Protein AF-A0A7W1UZK0-F1 (afdb_monomer)

Sequence (58 aa):
MNATISYFEIYDSKGSVVLKNKNLNSNSIEVTNLTPGVYFLKVIDDKNQIKNVRFVKK

Mean predicted aligned error: 3.68 Å

Solvent-accessible surface area (backbone atoms only — not comparable to full-atom values): 3660 Å² total; per-residue (Å²): 136,89,81,51,72,42,34,38,39,30,23,42,83,87,68,48,79,77,45,73,48,69,81,70,89,61,101,70,80,91,62,82,90,56,72,67,42,54,35,37,39,39,38,28,32,76,82,72,49,77,48,79,46,79,50,72,45,119

Radius of gyration: 11.71 Å; Cα contacts (8 Å, |Δi|>4): 101; chains: 1; bounding box: 32×21×26 Å

Nearest PDB structures (foldseek):
  7jrm-assembly1_A  TM=6.563E-01  e=4.121E-02  Clostridium perfringens ATCC 13124
  7jrl-assembly1_A  TM=6.600E-01  e=5.453E-02  Clostridium perfringens ATCC 13124
  3fcg-assembly1_A  TM=6.387E-01  e=4.329E-01  Yersinia pestis
  3nje-assembly1_A  TM=3.603E-01  e=7.962E+00  Pseudomonas aeruginosa
  6utu-assembly1_H  TM=3.770E-01  e=9.418E+00  Pseudomonas aeruginosa PAO1

pLDDT: mean 91.62, std 8.0, range [48.28, 98.12]

Structure (mmCIF, N/CA/C/O backbone):
data_AF-A0A7W1UZK0-F1
#
_entry.id   AF-A0A7W1UZK0-F1
#
loop_
_atom_site.group_PDB
_atom_site.id
_atom_site.type_symbol
_atom_site.label_atom_id
_atom_site.label_alt_id
_atom_site.label_comp_id
_atom_site.label_asym_id
_atom_site.label_entity_id
_atom_site.label_seq_id
_atom_site.pdbx_PDB_ins_code
_atom_site.Cartn_x
_atom_site.Cartn_y
_atom_site.Cartn_z
_atom_site.occupancy
_atom_site.B_iso_or_equiv
_atom_site.auth_seq_id
_atom_site.auth_comp_id
_atom_site.auth_asym_id
_atom_site.auth_atom_id
_atom_site.pdbx_PDB_model_num
ATOM 1 N N . MET A 1 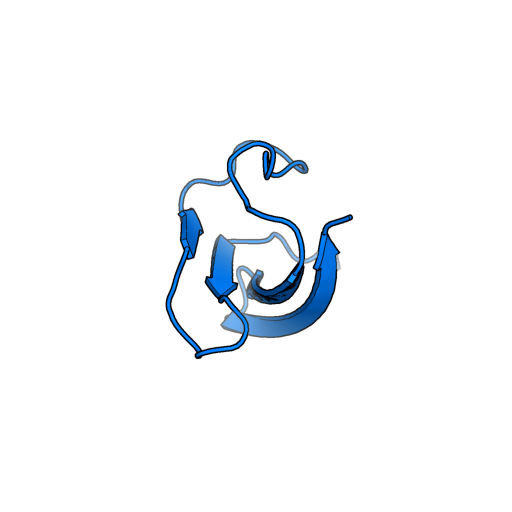1 ? 21.359 8.158 -9.282 1.00 48.28 1 MET A N 1
ATOM 2 C CA . MET A 1 1 ? 20.350 7.708 -10.269 1.00 48.28 1 MET A CA 1
ATOM 3 C C . MET A 1 1 ? 18.994 7.713 -9.585 1.00 48.28 1 MET A C 1
ATOM 5 O O . MET A 1 1 ? 18.874 7.057 -8.559 1.00 48.28 1 MET A O 1
ATOM 9 N N . ASN A 1 2 ? 18.020 8.455 -10.114 1.00 70.94 2 ASN A N 1
ATOM 10 C CA . ASN A 1 2 ? 16.657 8.502 -9.573 1.00 70.94 2 ASN A CA 1
ATOM 11 C C . ASN A 1 2 ? 15.855 7.322 -10.143 1.00 70.94 2 ASN A C 1
ATOM 13 O O . ASN A 1 2 ? 15.928 7.081 -11.345 1.00 70.94 2 ASN A O 1
ATOM 17 N N . ALA A 1 3 ? 15.164 6.567 -9.289 1.00 78.56 3 ALA A N 1
ATOM 18 C CA . ALA A 1 3 ? 14.259 5.493 -9.702 1.00 78.56 3 ALA A CA 1
ATOM 19 C C . ALA A 1 3 ? 12.841 6.054 -9.852 1.00 78.56 3 ALA A C 1
ATOM 21 O O . ALA A 1 3 ? 12.406 6.842 -9.006 1.00 78.56 3 ALA A O 1
ATOM 22 N N . THR A 1 4 ? 12.137 5.655 -10.911 1.00 88.31 4 THR A N 1
ATOM 23 C CA . THR A 1 4 ? 10.757 6.092 -11.164 1.00 88.31 4 THR A CA 1
ATOM 24 C C . THR A 1 4 ? 9.805 5.001 -10.707 1.00 88.31 4 THR A C 1
ATOM 26 O O . THR A 1 4 ? 10.004 3.828 -11.014 1.00 88.31 4 THR A O 1
ATOM 29 N N . ILE A 1 5 ? 8.762 5.366 -9.964 1.00 90.12 5 ILE A N 1
ATOM 30 C CA . ILE A 1 5 ? 7.754 4.390 -9.555 1.00 90.12 5 ILE A CA 1
ATOM 31 C C . ILE A 1 5 ? 6.935 3.984 -10.785 1.00 90.12 5 ILE A C 1
ATOM 33 O O . ILE A 1 5 ? 6.364 4.843 -11.450 1.00 90.12 5 ILE A O 1
ATOM 37 N N . SER A 1 6 ? 6.846 2.680 -11.052 1.00 91.75 6 SER A N 1
ATOM 38 C CA . SER A 1 6 ? 6.046 2.115 -12.148 1.00 91.75 6 SER A CA 1
ATOM 39 C C . SER A 1 6 ? 4.652 1.680 -11.698 1.00 91.75 6 SER A C 1
ATOM 41 O O . SER A 1 6 ? 3.680 1.810 -12.436 1.00 91.75 6 SER A O 1
ATOM 43 N N . TYR A 1 7 ? 4.532 1.132 -10.488 1.00 92.88 7 TYR A N 1
ATOM 44 C CA . TYR A 1 7 ? 3.277 0.574 -9.986 1.00 92.88 7 TYR A CA 1
ATOM 45 C C . TYR A 1 7 ? 3.218 0.611 -8.463 1.00 92.88 7 TYR A C 1
ATOM 47 O O . TYR A 1 7 ? 4.244 0.451 -7.800 1.00 92.88 7 TYR A O 1
ATOM 55 N N . PHE A 1 8 ? 2.015 0.750 -7.900 1.00 94.81 8 PHE A N 1
ATOM 56 C CA . PHE A 1 8 ? 1.797 0.490 -6.479 1.00 94.81 8 PHE A CA 1
ATOM 57 C C . PHE A 1 8 ? 0.527 -0.314 -6.187 1.00 94.81 8 PHE A C 1
ATOM 59 O O . PHE A 1 8 ? 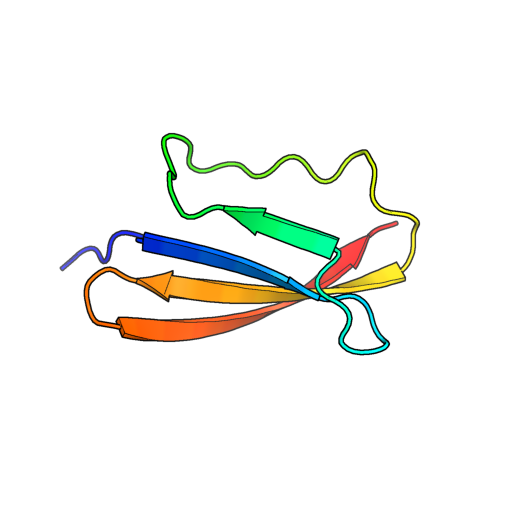-0.448 -0.278 -6.942 1.00 94.81 8 PHE A O 1
ATOM 66 N N . GLU A 1 9 ? 0.536 -0.978 -5.031 1.00 96.25 9 GLU A N 1
ATOM 67 C CA . GLU A 1 9 ? -0.592 -1.676 -4.405 1.00 96.25 9 GLU A CA 1
ATOM 68 C C . GLU A 1 9 ? -0.683 -1.264 -2.936 1.00 96.25 9 GLU A C 1
ATOM 70 O O . GLU A 1 9 ? 0.333 -1.202 -2.247 1.00 96.25 9 GLU A O 1
ATOM 75 N N . ILE A 1 10 ? -1.889 -1.003 -2.443 1.00 97.12 10 ILE A N 1
ATOM 76 C CA . ILE A 1 10 ? -2.179 -0.849 -1.019 1.00 97.12 10 ILE A CA 1
ATOM 77 C C . ILE A 1 10 ? -2.985 -2.058 -0.571 1.00 97.12 10 ILE A C 1
ATOM 79 O O . ILE A 1 10 ? -4.020 -2.373 -1.161 1.00 97.12 10 ILE A O 1
ATOM 83 N N . TYR A 1 11 ? -2.519 -2.690 0.497 1.00 97.88 11 TYR A N 1
ATOM 84 C CA . TYR A 1 11 ? -3.169 -3.814 1.149 1.00 97.88 11 TYR A CA 1
ATOM 85 C C . TYR A 1 11 ? -3.720 -3.395 2.509 1.00 97.88 11 TYR A C 1
ATOM 87 O O . TYR A 1 11 ? -3.066 -2.636 3.231 1.00 97.88 11 TYR A O 1
ATOM 95 N N . ASP A 1 12 ? -4.897 -3.904 2.866 1.00 97.44 12 ASP A N 1
ATOM 96 C CA . ASP A 1 12 ? -5.408 -3.838 4.235 1.00 97.44 12 ASP A CA 1
ATOM 97 C C . ASP A 1 12 ? -4.643 -4.796 5.173 1.00 97.44 12 ASP A C 1
ATOM 99 O O . ASP A 1 12 ? -3.768 -5.564 4.760 1.00 97.44 12 ASP A O 1
ATOM 103 N N . SER A 1 13 ? -4.980 -4.773 6.463 1.00 95.69 13 SER A N 1
ATOM 104 C CA . SER A 1 13 ? -4.373 -5.651 7.471 1.00 95.69 13 SER A CA 1
ATOM 105 C C . SER A 1 13 ? -4.663 -7.144 7.278 1.00 95.69 13 SER A C 1
ATOM 107 O O . SER A 1 13 ? -4.003 -7.969 7.907 1.00 95.69 13 SER A O 1
ATOM 109 N N . LYS A 1 14 ? -5.630 -7.497 6.425 1.00 96.56 14 LYS A N 1
ATOM 110 C CA . LYS A 1 14 ? -5.994 -8.876 6.074 1.00 96.56 14 LYS A CA 1
ATOM 111 C C . LYS A 1 14 ? -5.280 -9.353 4.803 1.00 96.56 14 LYS A C 1
ATOM 113 O O . LYS A 1 14 ? -5.416 -10.518 4.443 1.00 96.56 14 LYS A O 1
ATOM 118 N N . GLY A 1 15 ? -4.516 -8.481 4.141 1.00 94.88 15 GLY A N 1
ATOM 119 C CA . GLY A 1 15 ? -3.819 -8.773 2.888 1.00 94.88 15 GLY A CA 1
ATOM 120 C C . GLY A 1 15 ? -4.669 -8.559 1.631 1.00 94.88 15 GLY A C 1
ATOM 121 O O . GLY A 1 15 ? -4.237 -8.934 0.542 1.00 94.88 15 GLY A O 1
ATOM 122 N N . SER A 1 16 ? -5.851 -7.950 1.742 1.00 96.75 16 SER A N 1
ATOM 123 C CA . SER A 1 16 ? -6.703 -7.627 0.592 1.00 96.75 16 SER A CA 1
ATOM 124 C C . SER A 1 16 ? -6.196 -6.364 -0.101 1.00 96.75 16 SER A C 1
ATOM 126 O O . SER A 1 16 ? -5.920 -5.367 0.564 1.00 96.75 16 SER A O 1
ATOM 128 N N . VAL A 1 17 ? -6.116 -6.365 -1.435 1.00 96.62 17 VAL A N 1
ATOM 129 C CA . VAL A 1 17 ? -5.778 -5.153 -2.202 1.00 96.62 17 VAL A CA 1
ATOM 130 C C . VAL A 1 17 ? -6.961 -4.186 -2.169 1.00 96.62 17 VAL A C 1
ATOM 132 O O . VAL A 1 17 ? -8.014 -4.485 -2.726 1.00 96.62 17 VAL A O 1
ATOM 135 N N . VAL A 1 18 ? -6.768 -3.018 -1.559 1.00 96.31 18 VAL A N 1
ATOM 136 C CA . VAL A 1 18 ? -7.788 -1.958 -1.454 1.00 96.31 18 VAL A CA 1
ATOM 137 C C . VAL A 1 18 ? -7.584 -0.830 -2.465 1.00 96.31 18 VAL A C 1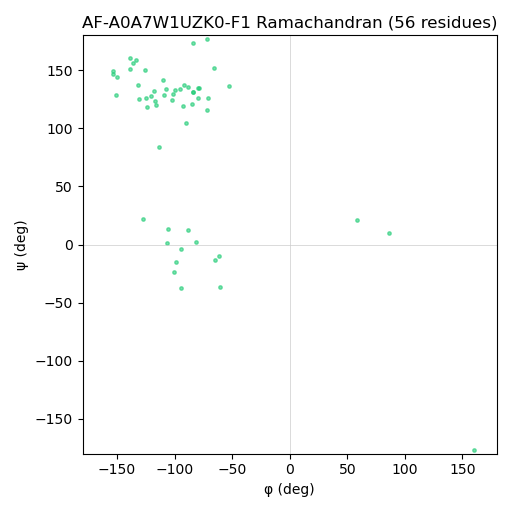
ATOM 139 O O . VAL A 1 18 ? -8.537 -0.148 -2.827 1.00 96.31 18 VAL A O 1
ATOM 142 N N . LEU A 1 19 ? -6.355 -0.637 -2.952 1.00 94.38 19 LEU A N 1
ATOM 143 C CA . LEU A 1 19 ? -6.031 0.348 -3.986 1.00 94.38 19 LEU A CA 1
ATOM 144 C C . LEU A 1 19 ? -4.845 -0.143 -4.816 1.00 94.38 19 LEU A C 1
ATOM 146 O O . LEU A 1 19 ? -3.923 -0.750 -4.278 1.00 94.38 19 LEU A O 1
ATOM 150 N N . LYS A 1 20 ? -4.837 0.131 -6.120 1.00 94.38 20 LYS A N 1
ATOM 151 C CA . LY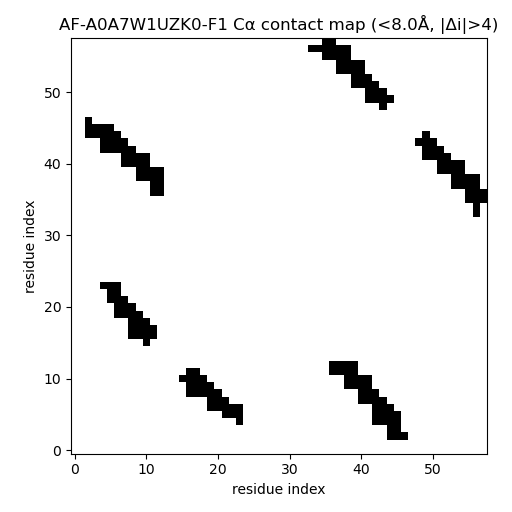S A 1 20 ? -3.688 -0.134 -6.995 1.00 94.38 20 LYS A CA 1
ATOM 152 C C . LYS A 1 20 ? -3.684 0.814 -8.185 1.00 94.38 20 LYS A C 1
ATOM 154 O O . LYS A 1 20 ? -4.754 1.154 -8.686 1.00 94.38 20 LYS A O 1
ATOM 159 N N . ASN A 1 21 ? -2.508 1.203 -8.670 1.00 91.00 21 ASN A N 1
ATOM 160 C CA . ASN A 1 21 ? -2.403 2.007 -9.888 1.00 91.00 21 ASN A CA 1
ATOM 161 C C . ASN A 1 21 ? -1.086 1.746 -10.635 1.00 91.00 21 ASN A C 1
ATOM 163 O O . ASN A 1 21 ? -0.015 1.805 -10.033 1.00 91.00 21 ASN A O 1
ATOM 167 N N . LYS A 1 22 ? -1.194 1.463 -11.943 1.00 84.44 22 LYS A N 1
ATOM 168 C CA . LYS A 1 22 ? -0.093 1.232 -12.907 1.00 84.44 22 LYS A CA 1
ATOM 169 C C . LYS A 1 22 ? 0.242 2.45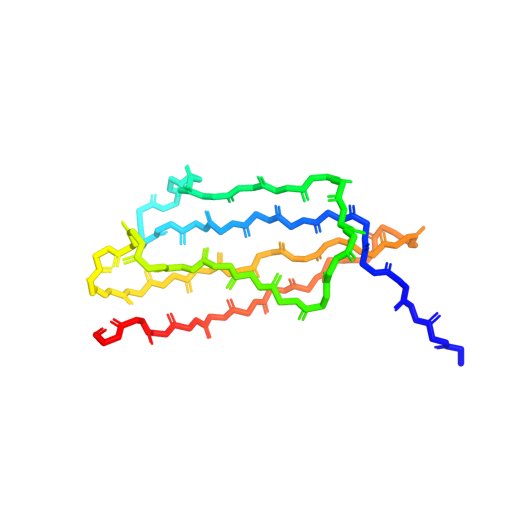1 -13.767 1.00 84.44 22 LYS A C 1
ATOM 171 O O . LYS A 1 22 ? 1.262 2.448 -14.439 1.00 84.44 22 LYS A O 1
ATOM 176 N N . ASN A 1 23 ? -0.631 3.452 -13.799 1.00 81.06 23 ASN A N 1
ATOM 177 C CA . ASN A 1 23 ? -0.450 4.665 -14.581 1.00 81.06 23 ASN A CA 1
ATOM 178 C C . ASN A 1 23 ? -0.283 5.842 -13.620 1.00 81.06 23 ASN A C 1
ATOM 180 O O . ASN A 1 23 ? -1.247 6.505 -13.230 1.00 81.06 23 ASN A O 1
ATOM 184 N N . LEU A 1 24 ? 0.954 6.019 -13.165 1.00 82.56 24 LEU A N 1
ATOM 185 C CA . LEU A 1 24 ? 1.318 7.033 -12.189 1.00 82.56 24 LEU A CA 1
ATOM 186 C C . LEU A 1 24 ? 1.701 8.314 -12.922 1.00 82.56 24 LEU A C 1
ATOM 188 O O . LEU A 1 24 ? 2.775 8.421 -13.502 1.00 82.56 24 LEU A O 1
ATOM 192 N N . ASN A 1 25 ? 0.798 9.288 -12.888 1.00 82.06 25 ASN A N 1
ATOM 193 C CA . ASN A 1 25 ? 1.005 10.638 -13.412 1.00 82.06 25 ASN A CA 1
ATOM 194 C C . ASN A 1 25 ? 1.187 11.684 -12.296 1.00 82.06 25 ASN A C 1
ATOM 196 O O . ASN A 1 25 ? 1.329 12.870 -12.581 1.00 82.06 25 ASN A O 1
ATOM 200 N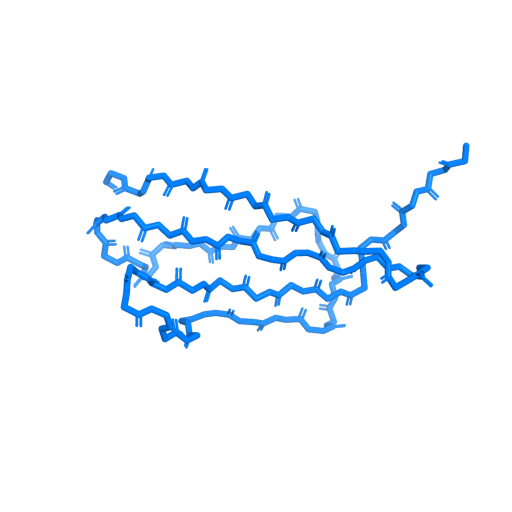 N . SER A 1 26 ? 1.167 11.252 -11.033 1.00 81.12 26 SER A N 1
ATOM 201 C CA . SER A 1 26 ? 1.288 12.097 -9.848 1.00 81.12 26 SER A CA 1
ATOM 202 C C . SER A 1 26 ? 2.186 11.441 -8.801 1.00 81.12 26 SER A C 1
ATOM 204 O O . SER A 1 26 ? 2.226 10.217 -8.676 1.00 81.12 26 SER A O 1
ATOM 206 N N . ASN A 1 27 ? 2.851 12.274 -7.997 1.00 84.56 27 ASN A N 1
ATOM 207 C CA . ASN A 1 27 ? 3.635 11.858 -6.829 1.00 84.56 27 ASN A CA 1
ATOM 208 C C . ASN A 1 27 ? 2.788 11.782 -5.543 1.00 84.56 27 ASN A C 1
ATOM 210 O O . ASN A 1 27 ? 3.331 11.703 -4.441 1.00 84.56 27 ASN A O 1
ATOM 214 N N . SER A 1 28 ? 1.461 11.832 -5.669 1.00 86.88 28 SER A N 1
ATOM 215 C CA . SER A 1 28 ? 0.504 11.710 -4.571 1.00 86.88 28 SER A CA 1
ATOM 216 C C . SER A 1 28 ? -0.511 10.600 -4.842 1.00 86.88 28 SER A C 1
ATOM 218 O O . SER A 1 28 ? -0.845 10.300 -5.987 1.00 86.88 28 SER A O 1
ATOM 220 N N . ILE A 1 29 ? -1.000 9.985 -3.764 1.00 87.69 29 ILE A N 1
ATOM 221 C CA . ILE A 1 29 ? -2.032 8.948 -3.798 1.00 87.69 29 ILE A CA 1
ATOM 222 C C . ILE A 1 29 ? -3.161 9.398 -2.877 1.00 87.69 29 ILE A C 1
ATOM 224 O O . ILE A 1 29 ? -2.929 9.693 -1.703 1.00 87.69 29 ILE A O 1
ATOM 228 N N . GLU A 1 30 ? -4.381 9.442 -3.402 1.00 90.00 30 GLU A N 1
ATOM 229 C CA . GLU A 1 30 ? -5.563 9.736 -2.603 1.00 90.00 30 GLU A CA 1
ATOM 230 C C . GLU A 1 30 ? -6.019 8.484 -1.840 1.00 90.00 30 GLU A C 1
ATOM 232 O O . GLU A 1 30 ? -6.233 7.420 -2.421 1.00 90.00 30 GLU A O 1
ATOM 237 N N . VAL A 1 31 ? -6.157 8.616 -0.519 1.00 91.31 31 VAL A N 1
ATOM 238 C CA . VAL A 1 31 ? -6.544 7.530 0.403 1.00 91.31 31 VAL A CA 1
ATOM 239 C C . VAL A 1 31 ? -7.739 7.913 1.285 1.00 91.31 31 VAL A C 1
ATOM 241 O O . VAL A 1 31 ? -7.933 7.362 2.367 1.00 91.31 31 VAL A O 1
ATOM 244 N N . THR A 1 32 ? -8.532 8.890 0.844 1.00 90.81 32 THR A N 1
ATOM 245 C CA . THR A 1 32 ? -9.694 9.445 1.566 1.00 90.81 32 THR A CA 1
ATOM 246 C C . THR A 1 32 ? -10.764 8.391 1.848 1.00 90.81 32 THR A C 1
ATOM 248 O O . THR A 1 32 ? -11.325 8.374 2.940 1.00 90.81 32 THR A O 1
ATOM 251 N N . ASN A 1 33 ? -10.971 7.460 0.915 1.00 90.81 33 ASN A N 1
ATOM 252 C CA . ASN A 1 33 ? -11.969 6.391 1.021 1.00 90.81 33 ASN A CA 1
ATOM 253 C C . ASN A 1 33 ? -11.517 5.185 1.868 1.00 90.81 33 ASN A C 1
ATOM 255 O O . ASN A 1 33 ? -12.256 4.208 1.981 1.00 90.81 33 ASN A O 1
ATOM 259 N N . LEU A 1 34 ? -10.312 5.217 2.452 1.00 94.06 34 LEU A N 1
ATOM 26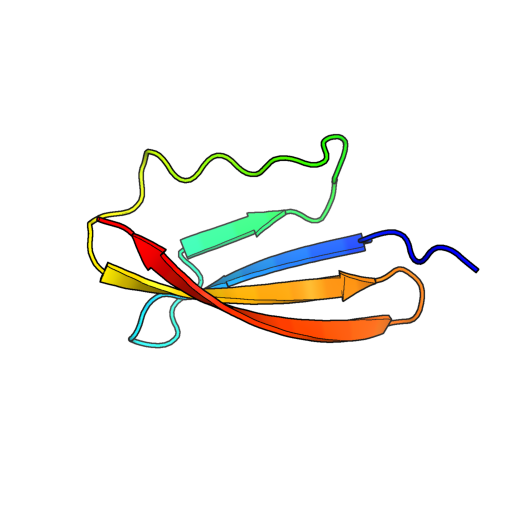0 C CA . LEU A 1 34 ? -9.840 4.157 3.343 1.00 94.06 34 LEU A CA 1
ATOM 261 C C . LEU A 1 34 ? -10.351 4.384 4.767 1.00 94.06 34 LEU A C 1
ATOM 263 O O . LEU A 1 34 ? -10.173 5.459 5.346 1.00 94.06 34 LEU A O 1
ATOM 267 N N . THR A 1 35 ? -10.920 3.340 5.367 1.00 95.50 35 THR A N 1
ATOM 268 C CA . THR A 1 35 ? -11.295 3.362 6.784 1.00 95.50 35 THR A CA 1
ATOM 269 C C . THR A 1 35 ? -10.046 3.451 7.668 1.00 95.50 35 THR A C 1
ATOM 271 O O . THR A 1 35 ? -8.989 2.945 7.269 1.00 95.50 35 THR A O 1
ATOM 274 N N . PRO A 1 36 ? -10.136 4.030 8.880 1.00 96.62 36 PRO A N 1
ATOM 275 C CA . PRO A 1 36 ? -9.033 4.018 9.836 1.00 96.62 36 PRO A CA 1
ATOM 276 C C . PRO A 1 36 ? -8.506 2.600 10.077 1.00 96.62 36 PRO A C 1
ATOM 278 O O . PRO A 1 36 ? -9.280 1.649 10.204 1.00 96.62 36 PRO A O 1
ATOM 281 N N . GLY A 1 37 ? -7.185 2.442 10.104 1.00 96.88 37 GLY A N 1
ATOM 282 C CA . GLY A 1 37 ? -6.564 1.122 10.179 1.00 96.88 37 GLY A CA 1
ATOM 283 C C . GLY A 1 37 ? -5.106 1.083 9.735 1.00 96.88 37 GLY A C 1
ATOM 284 O O . GLY A 1 37 ? -4.487 2.102 9.420 1.00 96.88 37 GLY A O 1
ATOM 285 N N . VAL A 1 38 ? -4.547 -0.127 9.734 1.00 97.88 38 VAL A N 1
ATOM 286 C CA . VAL A 1 38 ? -3.178 -0.410 9.287 1.00 97.88 38 VAL A CA 1
ATOM 287 C C . VAL A 1 38 ? -3.206 -0.865 7.836 1.00 97.88 38 VAL A C 1
ATOM 289 O O . VAL A 1 38 ? -3.981 -1.754 7.488 1.00 97.88 38 VAL A O 1
ATOM 292 N N . TYR A 1 39 ? -2.309 -0.302 7.032 1.00 98.12 39 TYR A N 1
ATOM 293 C CA . TYR 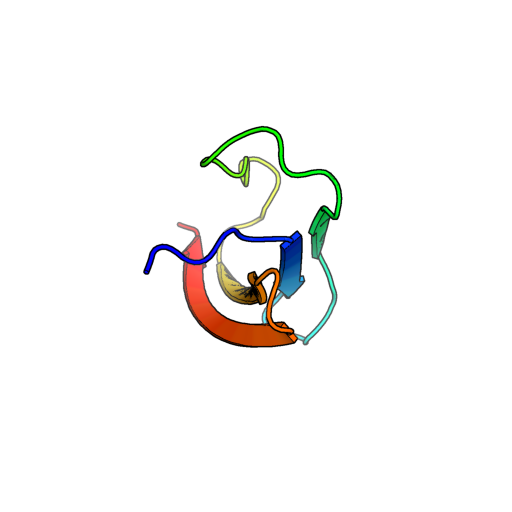A 1 39 ? -2.171 -0.619 5.617 1.00 98.12 39 TYR A CA 1
ATOM 294 C C . TYR A 1 39 ? -0.709 -0.833 5.231 1.00 98.12 39 TYR A C 1
ATOM 296 O O . TYR A 1 39 ? 0.219 -0.355 5.898 1.00 98.12 39 TYR A O 1
ATOM 304 N N . PHE A 1 40 ? -0.519 -1.532 4.117 1.00 97.94 40 PHE A N 1
ATOM 305 C CA . PHE A 1 40 ? 0.784 -1.809 3.528 1.00 97.94 40 PHE A CA 1
ATOM 306 C C . PHE A 1 40 ? 0.805 -1.307 2.090 1.00 97.94 40 PHE A C 1
ATOM 308 O O . PHE A 1 40 ? 0.037 -1.775 1.259 1.00 97.94 40 PHE A O 1
ATOM 315 N N . LEU A 1 41 ? 1.683 -0.355 1.797 1.00 96.50 41 LEU A N 1
ATOM 316 C CA . LEU A 1 41 ? 1.967 0.128 0.454 1.00 96.50 41 LEU A CA 1
ATOM 317 C C . LEU A 1 41 ? 3.139 -0.670 -0.120 1.00 96.50 41 LEU A C 1
ATOM 319 O O . LEU A 1 41 ? 4.247 -0.619 0.412 1.00 96.50 41 LEU A O 1
ATOM 323 N N . LYS A 1 42 ? 2.904 -1.361 -1.225 1.00 96.50 42 LYS A N 1
ATOM 324 C CA . LYS A 1 42 ? 3.920 -1.995 -2.058 1.00 96.50 42 LYS A CA 1
ATOM 325 C C . LYS A 1 42 ? 4.141 -1.128 -3.284 1.00 96.50 42 LYS A C 1
ATOM 327 O O . LYS A 1 42 ? 3.199 -0.834 -4.011 1.00 96.50 42 LYS A O 1
ATOM 332 N N . VAL A 1 43 ? 5.383 -0.737 -3.510 1.00 94.69 43 VAL A N 1
ATOM 333 C CA . VAL A 1 43 ? 5.818 0.106 -4.621 1.00 94.69 43 VAL A CA 1
ATOM 334 C C . VAL A 1 43 ? 6.790 -0.700 -5.468 1.00 94.69 43 VAL A C 1
ATOM 336 O O . VAL A 1 43 ? 7.699 -1.318 -4.916 1.00 94.69 43 VAL A O 1
ATOM 339 N N . ILE A 1 44 ? 6.598 -0.698 -6.782 1.00 94.38 44 ILE A N 1
ATOM 340 C CA . ILE A 1 44 ? 7.501 -1.314 -7.755 1.00 94.38 44 ILE A CA 1
ATOM 341 C C . ILE A 1 44 ? 8.052 -0.205 -8.646 1.00 94.38 44 ILE A C 1
ATOM 343 O O . ILE A 1 44 ? 7.276 0.555 -9.235 1.00 94.38 44 ILE A O 1
ATOM 347 N N . ASP A 1 45 ? 9.375 -0.084 -8.714 1.00 92.94 45 ASP A N 1
ATOM 348 C CA . ASP A 1 45 ? 10.042 0.867 -9.605 1.00 92.94 45 ASP A CA 1
ATOM 349 C C . ASP A 1 45 ? 10.216 0.315 -11.033 1.00 92.94 45 ASP A C 1
ATOM 351 O O . ASP A 1 45 ? 9.901 -0.838 -11.331 1.00 92.94 45 ASP A O 1
ATOM 355 N N . ASP A 1 46 ? 10.695 1.163 -11.937 1.00 92.00 46 ASP A N 1
ATOM 356 C CA . ASP A 1 46 ? 11.051 0.839 -13.328 1.00 92.00 46 ASP A CA 1
ATOM 357 C C . ASP A 1 46 ? 12.175 -0.200 -13.480 1.00 92.00 46 ASP A C 1
ATOM 359 O O . ASP A 1 46 ? 12.403 -0.718 -14.574 1.00 92.00 46 ASP A O 1
ATOM 363 N N . LYS A 1 47 ? 12.846 -0.555 -12.384 1.00 93.25 47 LYS A N 1
ATOM 364 C CA . LYS A 1 47 ? 13.881 -1.592 -12.310 1.00 93.25 47 LYS A CA 1
ATOM 365 C C . LYS A 1 47 ? 13.375 -2.865 -11.628 1.00 93.25 47 LYS A C 1
ATOM 367 O O . LYS A 1 47 ? 14.183 -3.723 -11.276 1.00 93.25 47 LYS A O 1
ATOM 372 N N . ASN A 1 48 ? 12.059 -3.003 -11.450 1.00 91.44 48 ASN A N 1
ATOM 373 C CA . ASN A 1 48 ? 11.403 -4.108 -10.745 1.00 91.44 48 ASN A CA 1
ATOM 374 C C . ASN A 1 48 ? 11.838 -4.280 -9.278 1.00 91.44 48 ASN A C 1
ATOM 376 O O . ASN A 1 48 ? 11.646 -5.349 -8.693 1.00 91.44 48 ASN A O 1
ATOM 380 N N . GLN A 1 49 ? 12.392 -3.246 -8.648 1.00 94.56 49 GLN A N 1
ATOM 381 C CA . GLN A 1 49 ? 12.680 -3.270 -7.220 1.00 94.56 49 GLN A CA 1
ATOM 382 C C . GLN A 1 49 ? 11.403 -3.007 -6.434 1.00 94.56 49 GLN A C 1
ATOM 384 O O . GLN A 1 49 ? 10.632 -2.094 -6.735 1.00 94.56 49 GLN A O 1
ATOM 389 N N . ILE A 1 50 ? 11.196 -3.815 -5.396 1.00 95.25 50 ILE A N 1
ATOM 390 C CA . ILE A 1 50 ? 10.015 -3.739 -4.543 1.00 95.25 50 ILE A CA 1
ATOM 391 C C . ILE A 1 50 ? 10.376 -3.027 -3.245 1.00 95.25 50 ILE A C 1
ATOM 393 O O . ILE A 1 50 ? 11.312 -3.416 -2.545 1.00 95.25 50 ILE A O 1
ATOM 397 N N . LYS A 1 51 ? 9.575 -2.028 -2.877 1.00 94.88 51 LYS A N 1
ATOM 398 C CA . LYS A 1 51 ? 9.618 -1.380 -1.567 1.00 94.88 51 LYS A CA 1
ATOM 399 C C . LYS A 1 51 ? 8.271 -1.522 -0.875 1.00 94.88 51 LYS A C 1
ATOM 401 O O . LYS A 1 51 ? 7.244 -1.151 -1.435 1.00 94.88 51 LYS A O 1
ATOM 406 N N . ASN A 1 52 ? 8.292 -2.011 0.361 1.00 96.06 52 ASN A N 1
ATOM 407 C CA . ASN A 1 52 ? 7.103 -2.126 1.199 1.00 96.06 52 ASN A CA 1
ATOM 408 C C . ASN A 1 52 ? 7.147 -1.080 2.315 1.00 96.06 52 ASN A C 1
ATOM 410 O O . ASN A 1 52 ? 8.171 -0.911 2.977 1.00 96.06 52 ASN A O 1
ATOM 414 N N . VAL A 1 53 ? 6.036 -0.386 2.531 1.00 95.69 53 VAL A N 1
ATOM 415 C CA . VAL A 1 53 ? 5.880 0.646 3.557 1.00 95.69 53 VAL A CA 1
ATOM 416 C C . VAL A 1 53 ? 4.607 0.365 4.337 1.00 95.69 53 VAL A C 1
ATOM 418 O O . VAL A 1 53 ? 3.527 0.271 3.764 1.00 95.69 53 VAL A O 1
ATOM 421 N N . ARG A 1 54 ? 4.716 0.257 5.659 1.00 96.94 54 ARG A N 1
ATOM 422 C CA . ARG A 1 54 ? 3.553 0.192 6.546 1.00 96.94 54 ARG A CA 1
ATOM 423 C C . ARG A 1 54 ? 3.142 1.605 6.940 1.00 96.94 54 ARG A C 1
ATOM 425 O O . ARG A 1 54 ? 3.994 2.396 7.338 1.00 96.94 54 ARG A O 1
ATOM 432 N N . PHE A 1 55 ? 1.848 1.897 6.901 1.00 95.81 55 PHE A N 1
ATOM 433 C CA . PHE A 1 55 ? 1.306 3.156 7.404 1.00 95.81 55 PHE A CA 1
ATOM 434 C C . PHE A 1 55 ? 0.001 2.939 8.174 1.00 95.81 55 PHE A C 1
ATOM 436 O O . PHE A 1 55 ? -0.646 1.896 8.068 1.00 95.81 55 PHE A O 1
ATOM 443 N N . VAL A 1 56 ? -0.359 3.927 8.995 1.00 96.19 56 VAL A N 1
ATOM 444 C CA . VAL A 1 56 ? -1.595 3.930 9.783 1.00 96.19 56 VAL A CA 1
A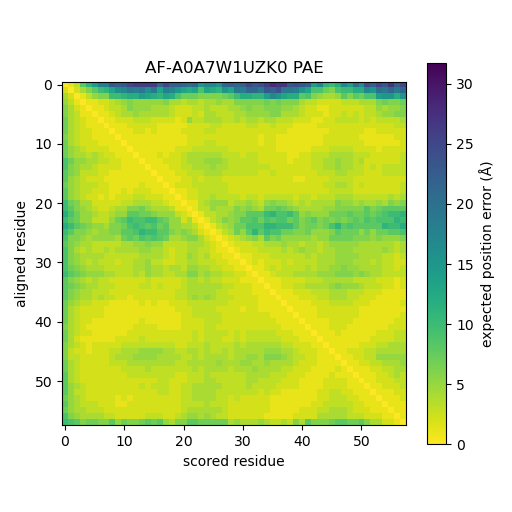TOM 445 C C . VAL A 1 56 ? -2.455 5.089 9.308 1.00 96.19 56 VAL A C 1
ATOM 447 O O . VAL A 1 56 ? -2.036 6.245 9.384 1.00 96.19 56 VAL A O 1
ATOM 450 N N . LYS A 1 57 ? -3.659 4.781 8.829 1.00 94.75 57 LYS A N 1
ATOM 451 C CA . LYS A 1 57 ? -4.691 5.779 8.559 1.00 94.75 57 LYS A CA 1
ATOM 452 C C . LYS A 1 57 ? -5.443 6.041 9.861 1.00 94.75 57 LYS A C 1
ATOM 454 O O . LYS A 1 57 ? -5.989 5.105 10.443 1.00 94.75 57 LYS A O 1
ATOM 459 N N . LYS A 1 58 ? -5.427 7.296 10.312 1.00 91.06 58 LYS A N 1
ATOM 460 C CA . LYS A 1 58 ? -6.255 7.778 11.425 1.00 91.06 58 LYS A CA 1
ATOM 461 C C . LYS A 1 58 ? -7.637 8.185 10.939 1.00 91.06 58 LYS A C 1
ATOM 463 O O . LYS A 1 58 ? -7.734 8.593 9.754 1.00 91.06 58 LYS A O 1
#

Foldseek 3Di:
DDWAWQKKFKAFPVRDTPDIDRDDPDPDDDPPPPDFHKMWMWTQTPVRDIDIDIDTDD

Secondary structure (DSSP, 8-state):
-PPPEEEEEEEETTS-EEEEES----S----TTSPSEEEEEEEEETT--EEEEEEEE-